Protein AF-A0A966MG39-F1 (afdb_monomer)

Solvent-accessible surface area (backbone atoms only — not comparable to full-atom values): 7565 Å² total; per-residue (Å²): 88,78,58,93,46,72,68,52,38,50,52,40,48,54,56,27,47,50,39,70,74,45,41,48,52,42,56,58,68,46,59,78,45,40,39,46,93,72,43,50,69,66,59,45,52,51,39,19,53,54,38,22,54,41,42,52,52,47,36,62,50,59,79,70,52,88,68,67,82,93,57,81,44,54,47,51,57,61,52,57,58,50,51,51,50,51,56,52,38,32,68,57,66,67,38,64,66,60,73,47,70,66,44,50,55,50,52,56,55,53,57,70,39,64,74,49,42,58,49,50,61,68,47,42,61,60,54,55,61,62,49,54,44,30,50,135

pLDDT: mean 96.04, std 3.09, range [68.69, 98.75]

Sequence (136 aa):
MLPDTVQLRAKAREKGRLHDTRLEPSVRALYPQVAYETRDKDAVNHGGQEISKHLKSLEVFLKNCPLDPTKLWLCDCGFAVTFAWIRRFEEALSLVIEWPQSVTAYHDRIQSFSPVRDELEHYKPAMDEYLKKAYP

Secondary structure (DSSP, 8-state):
---SSHHHHHHHHHHHHHIIIIIHHHHHTTGGG-SGGG--HHHHHHHHHHHHHHHHHHHHHHHT--S-TTS--HHHHHHHHHHHHHHHHHHHH-------HHHHHHHHHHHTSHHHHHHHHHHHHHHHHHHGGG--

Radius of gyration: 15.5 Å; Cα contacts (8 Å, |Δi|>4): 132; chains: 1; bounding box: 42×28×41 Å

Mean predicted aligned error: 2.59 Å

Foldseek 3Di:
DADDDPVLNVLLVVLLCLLVPAQVVLLVQCLVQLQQVPHDLVSLAVSQVSNQVSLVVSLVSLVVRPDDLLDDDPSCLSVLVSVVSVVLCCPLVVRDHDHDPSNVVSNVSQCVDPVSVVVCVVCVVVSVVSNVSSDD

Structure (mmCIF, N/CA/C/O backbone):
data_AF-A0A966MG39-F1
#
_entry.id   AF-A0A966MG39-F1
#
loop_
_atom_site.group_PDB
_atom_site.id
_atom_site.type_symbol
_atom_site.label_atom_id
_atom_site.label_alt_id
_atom_site.label_comp_id
_atom_site.label_asym_id
_atom_site.label_entity_id
_atom_site.label_seq_id
_atom_site.pdbx_PDB_ins_code
_atom_site.Cartn_x
_atom_site.Cartn_y
_atom_site.Cartn_z
_atom_site.occupancy
_atom_site.B_iso_or_equiv
_atom_site.auth_seq_id
_atom_site.auth_comp_id
_atom_site.auth_asym_id
_atom_site.auth_atom_id
_atom_site.pdbx_PDB_model_num
ATOM 1 N N . MET A 1 1 ? 10.939 -10.698 -9.151 1.00 68.69 1 MET A N 1
ATOM 2 C CA . MET A 1 1 ? 11.877 -10.618 -10.300 1.00 68.69 1 MET A CA 1
ATOM 3 C C . MET A 1 1 ? 12.718 -9.349 -10.200 1.00 68.69 1 MET A C 1
ATOM 5 O O . MET A 1 1 ? 12.194 -8.332 -9.753 1.00 68.69 1 MET A O 1
ATOM 9 N N . LEU A 1 2 ? 14.010 -9.407 -10.542 1.00 89.44 2 LEU A N 1
ATOM 10 C CA . LEU A 1 2 ? 14.931 -8.260 -10.489 1.00 89.44 2 LEU A CA 1
ATOM 11 C C . LEU A 1 2 ? 15.248 -7.770 -11.911 1.00 89.44 2 LEU A C 1
ATOM 13 O O . LEU A 1 2 ? 15.430 -8.622 -12.776 1.00 89.44 2 LEU A O 1
ATOM 17 N N . PRO A 1 3 ? 15.362 -6.450 -12.153 1.00 93.12 3 PRO A N 1
ATOM 18 C CA . PRO A 1 3 ? 15.787 -5.920 -13.451 1.00 93.12 3 PRO A CA 1
ATOM 19 C C . PRO A 1 3 ? 17.183 -6.393 -13.865 1.00 93.12 3 PRO A C 1
ATOM 21 O O . PRO A 1 3 ? 17.987 -6.773 -13.012 1.00 93.12 3 PRO A O 1
ATOM 24 N N . ASP A 1 4 ? 17.502 -6.314 -15.154 1.00 94.00 4 ASP A N 1
ATOM 25 C CA . ASP A 1 4 ? 18.766 -6.843 -15.684 1.00 94.00 4 ASP A CA 1
ATOM 26 C C . ASP A 1 4 ? 19.973 -5.977 -15.303 1.00 94.00 4 ASP A C 1
ATOM 28 O O . ASP A 1 4 ? 21.028 -6.494 -14.934 1.00 94.00 4 ASP A O 1
ATOM 32 N N . THR A 1 5 ? 19.816 -4.651 -15.320 1.00 96.12 5 THR A N 1
ATOM 33 C CA . THR A 1 5 ? 20.924 -3.719 -15.068 1.00 96.12 5 THR A CA 1
ATOM 34 C C . THR A 1 5 ? 21.035 -3.323 -13.600 1.00 96.12 5 THR A C 1
ATOM 36 O O . THR A 1 5 ? 20.048 -3.244 -12.861 1.00 96.12 5 THR A O 1
ATOM 39 N N . VAL A 1 6 ? 22.258 -3.013 -13.162 1.00 96.06 6 VAL A N 1
ATOM 40 C CA . VAL A 1 6 ? 22.534 -2.564 -11.787 1.00 96.06 6 VAL A CA 1
ATOM 41 C C . VAL A 1 6 ? 21.770 -1.278 -11.457 1.00 96.06 6 VAL A C 1
ATOM 43 O O . VAL A 1 6 ? 21.223 -1.153 -10.363 1.00 96.06 6 VAL A O 1
ATOM 46 N N . GLN A 1 7 ? 21.667 -0.357 -12.414 1.00 95.69 7 GLN A N 1
ATOM 47 C CA . GLN A 1 7 ? 20.963 0.916 -12.277 1.00 95.69 7 GLN A CA 1
ATOM 48 C C . GLN A 1 7 ? 19.461 0.698 -12.062 1.00 95.69 7 GLN A C 1
ATOM 50 O O . GLN A 1 7 ? 18.881 1.252 -11.128 1.00 95.69 7 GLN A O 1
ATOM 55 N N . LEU A 1 8 ? 18.831 -0.167 -12.865 1.00 95.88 8 LEU A N 1
ATOM 56 C CA . LEU A 1 8 ? 17.414 -0.491 -12.694 1.00 95.88 8 LEU A CA 1
ATOM 57 C C . LEU A 1 8 ? 17.169 -1.262 -11.392 1.00 95.88 8 LEU A C 1
ATOM 59 O O . LEU A 1 8 ? 16.190 -0.996 -10.697 1.00 95.88 8 LEU A O 1
ATOM 63 N N . ARG A 1 9 ? 18.082 -2.157 -10.990 1.00 96.62 9 ARG A N 1
ATOM 64 C CA . ARG A 1 9 ? 18.015 -2.813 -9.673 1.00 96.62 9 ARG A CA 1
ATOM 65 C C . ARG A 1 9 ? 18.126 -1.814 -8.523 1.00 96.62 9 ARG A C 1
ATOM 67 O O . ARG A 1 9 ? 17.448 -1.992 -7.514 1.00 96.62 9 ARG A O 1
ATOM 74 N N . ALA A 1 10 ? 18.961 -0.782 -8.644 1.00 95.25 10 ALA A N 1
ATOM 75 C CA . ALA A 1 10 ? 19.053 0.281 -7.646 1.00 95.25 10 ALA A CA 1
ATOM 76 C C . ALA A 1 10 ? 17.723 1.041 -7.529 1.00 95.25 10 ALA A C 1
ATOM 78 O O . ALA A 1 10 ? 17.231 1.224 -6.419 1.00 95.25 10 ALA A O 1
ATOM 79 N N . LYS A 1 11 ? 17.083 1.369 -8.659 1.00 94.44 11 LYS A N 1
ATOM 80 C CA . LYS A 1 11 ? 15.759 2.011 -8.685 1.00 94.44 11 LYS A CA 1
ATOM 81 C C . LYS A 1 11 ? 14.639 1.132 -8.131 1.00 94.44 11 LYS A C 1
ATOM 83 O O . LYS A 1 11 ? 13.808 1.616 -7.367 1.00 94.44 11 LYS A O 1
ATOM 88 N N . ALA A 1 12 ? 14.653 -0.167 -8.424 1.00 95.19 12 ALA A N 1
ATOM 89 C CA . ALA A 1 12 ? 13.724 -1.113 -7.807 1.00 95.19 12 ALA A CA 1
ATOM 90 C C . ALA A 1 12 ? 13.894 -1.164 -6.279 1.00 95.19 12 ALA A C 1
ATOM 92 O O . ALA A 1 12 ? 12.910 -1.121 -5.543 1.00 95.19 12 ALA A O 1
ATOM 93 N N . ARG A 1 13 ? 15.136 -1.196 -5.780 1.00 95.12 13 ARG A N 1
ATOM 94 C CA . ARG A 1 13 ? 15.413 -1.191 -4.333 1.00 95.12 13 ARG A CA 1
ATOM 95 C C . ARG A 1 13 ? 15.042 0.124 -3.661 1.00 95.12 13 ARG A C 1
ATOM 97 O O . ARG A 1 13 ? 14.531 0.092 -2.552 1.00 95.12 13 ARG A O 1
ATOM 104 N N . GLU A 1 14 ? 15.285 1.256 -4.312 1.00 93.94 14 GLU A N 1
ATOM 105 C CA . GLU A 1 14 ? 14.871 2.577 -3.830 1.00 93.94 14 GLU A CA 1
ATOM 106 C C . GLU A 1 14 ? 13.350 2.628 -3.621 1.00 93.94 14 GLU A C 1
ATOM 108 O O . GLU A 1 14 ? 12.887 2.960 -2.530 1.00 93.94 14 GLU A O 1
ATOM 113 N N . LYS A 1 15 ? 12.580 2.185 -4.623 1.00 94.62 15 LYS A N 1
ATOM 114 C CA . LYS A 1 15 ? 11.118 2.082 -4.537 1.00 94.62 15 LYS A CA 1
ATOM 115 C C . LYS A 1 15 ? 10.663 1.118 -3.433 1.00 94.62 15 LYS A C 1
ATOM 117 O O . LYS A 1 15 ? 9.777 1.461 -2.657 1.00 94.62 15 LYS A O 1
ATOM 122 N N . GLY A 1 16 ? 11.279 -0.063 -3.335 1.00 95.06 16 GLY A N 1
ATOM 123 C CA . GLY A 1 16 ? 10.982 -1.029 -2.269 1.00 95.06 16 GLY A CA 1
ATOM 124 C C . GLY A 1 16 ? 11.311 -0.490 -0.871 1.00 95.06 16 GLY A C 1
ATOM 125 O O . GLY A 1 16 ? 10.545 -0.668 0.065 1.00 95.06 16 GLY A O 1
ATOM 126 N N . ARG A 1 17 ? 12.395 0.277 -0.725 1.00 95.75 17 ARG A N 1
ATOM 127 C CA . ARG A 1 17 ? 12.774 0.872 0.561 1.00 95.75 17 ARG A CA 1
ATOM 128 C C . ARG A 1 17 ? 11.779 1.929 1.033 1.00 95.75 17 ARG A C 1
ATOM 130 O O . ARG A 1 17 ? 11.555 2.027 2.238 1.00 95.75 17 ARG A O 1
ATOM 137 N N . LEU A 1 18 ? 11.169 2.694 0.123 1.00 94.94 18 LEU A N 1
ATOM 138 C CA . LEU A 1 18 ? 10.070 3.597 0.484 1.00 94.94 18 LEU A CA 1
ATOM 139 C C . LEU A 1 18 ? 8.915 2.819 1.129 1.00 94.94 18 LEU A C 1
ATOM 141 O O . LEU A 1 18 ? 8.386 3.250 2.149 1.00 94.94 18 LEU A O 1
ATOM 145 N N . HIS A 1 19 ? 8.554 1.670 0.559 1.00 97.56 19 HIS A N 1
ATOM 146 C CA . HIS A 1 19 ? 7.550 0.787 1.142 1.00 97.56 19 HIS A CA 1
ATOM 147 C C . HIS A 1 19 ? 7.965 0.319 2.543 1.00 97.56 19 HIS A C 1
ATOM 149 O O . HIS A 1 19 ? 7.287 0.647 3.516 1.00 97.56 19 HIS A O 1
ATOM 155 N N . ASP A 1 20 ? 9.114 -0.352 2.653 1.00 97.12 20 ASP A N 1
ATOM 156 C CA . ASP A 1 20 ? 9.532 -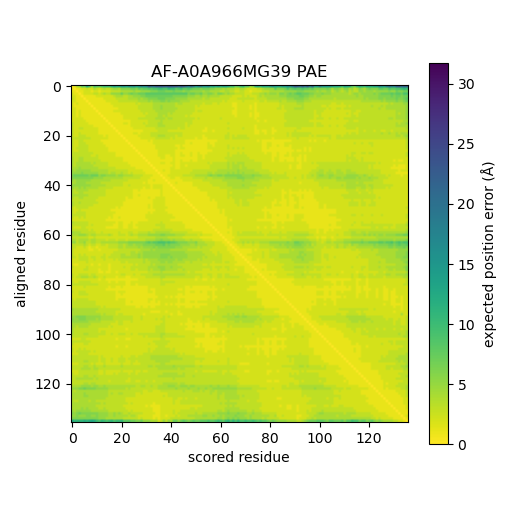1.048 3.879 1.00 97.12 20 ASP A CA 1
ATOM 157 C C . ASP A 1 20 ? 9.793 -0.106 5.064 1.00 97.12 20 ASP A C 1
ATOM 159 O O . ASP A 1 20 ? 9.684 -0.504 6.220 1.00 97.12 20 ASP A O 1
ATOM 163 N N . THR A 1 21 ? 10.181 1.145 4.795 1.00 96.88 21 THR A N 1
ATOM 164 C CA . THR A 1 21 ? 10.633 2.084 5.842 1.00 96.88 21 THR A CA 1
ATOM 165 C C . THR A 1 21 ? 9.671 3.232 6.122 1.00 96.88 21 THR A C 1
ATOM 167 O O . THR A 1 21 ? 9.917 4.013 7.048 1.00 96.88 21 THR A O 1
ATOM 170 N N . ARG A 1 22 ? 8.612 3.381 5.316 1.00 96.44 22 ARG A N 1
ATOM 171 C CA . ARG A 1 22 ? 7.635 4.473 5.441 1.00 96.44 22 ARG A CA 1
ATOM 172 C C . ARG A 1 22 ? 6.209 3.943 5.395 1.00 96.44 22 ARG A C 1
ATOM 174 O O . ARG A 1 22 ? 5.556 3.894 6.430 1.00 96.44 22 ARG A O 1
ATOM 181 N N . LEU A 1 23 ? 5.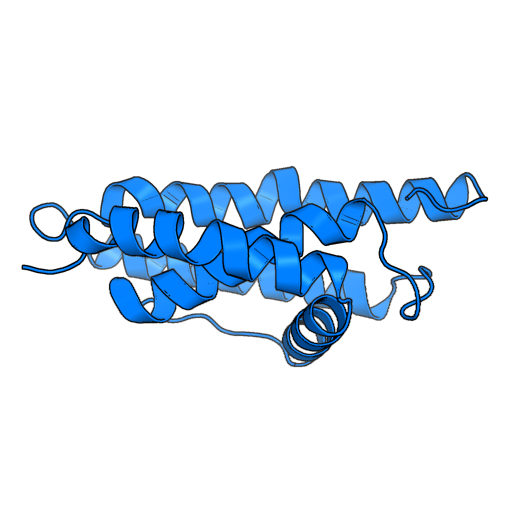757 3.510 4.217 1.00 98.19 23 LEU A N 1
ATOM 182 C CA . LEU A 1 23 ? 4.347 3.186 3.995 1.00 98.19 23 LEU A CA 1
ATOM 183 C C . LEU A 1 23 ? 3.888 1.974 4.811 1.00 98.19 23 LEU A C 1
ATOM 185 O O . LEU A 1 23 ? 2.857 2.020 5.470 1.00 98.19 23 LEU A O 1
ATOM 189 N N . GLU A 1 24 ? 4.640 0.881 4.774 1.00 98.25 24 GLU A N 1
ATOM 190 C CA . GLU A 1 24 ? 4.244 -0.329 5.487 1.00 98.25 24 GLU A CA 1
ATOM 191 C C . GLU A 1 24 ? 4.273 -0.122 7.018 1.00 98.25 24 GLU A C 1
ATOM 193 O O . GLU A 1 24 ? 3.271 -0.433 7.665 1.00 98.25 24 GLU A O 1
ATOM 198 N N . PRO A 1 25 ? 5.302 0.517 7.616 1.00 98.56 25 PRO A N 1
ATOM 199 C CA . PRO A 1 25 ? 5.271 0.885 9.030 1.00 98.56 25 PRO A CA 1
ATOM 200 C C . PRO A 1 25 ? 4.087 1.770 9.438 1.00 98.56 25 PRO A C 1
ATOM 202 O O . PRO A 1 25 ? 3.513 1.538 10.502 1.00 98.56 25 PRO A O 1
ATOM 205 N N . SER A 1 26 ? 3.688 2.750 8.615 1.00 98.25 26 SER A N 1
ATOM 206 C CA . SER A 1 26 ? 2.532 3.604 8.931 1.00 98.25 26 SER A CA 1
ATOM 207 C C . SER A 1 26 ? 1.218 2.822 8.913 1.00 98.25 26 SER A C 1
ATOM 209 O O . SER A 1 26 ? 0.345 3.065 9.739 1.00 98.25 26 SER A O 1
ATOM 211 N N . VAL A 1 27 ? 1.091 1.840 8.015 1.00 98.31 27 VAL A N 1
ATOM 212 C CA . VAL A 1 27 ? -0.055 0.917 8.000 1.00 98.31 27 VAL A CA 1
ATOM 213 C C . VAL A 1 27 ? -0.017 -0.002 9.221 1.00 98.31 27 VAL A C 1
ATOM 215 O O . VAL A 1 27 ? -1.034 -0.170 9.892 1.00 98.31 27 VAL A O 1
ATOM 218 N N . ARG A 1 28 ? 1.157 -0.540 9.578 1.00 98.19 28 ARG A N 1
ATOM 219 C CA . ARG A 1 28 ? 1.324 -1.383 10.771 1.00 98.19 28 ARG A CA 1
ATOM 220 C C . ARG A 1 28 ? 0.935 -0.653 12.061 1.00 98.19 28 ARG A C 1
ATOM 222 O O . ARG A 1 28 ? 0.391 -1.271 12.972 1.00 98.19 28 ARG A O 1
ATOM 229 N N . ALA A 1 29 ? 1.157 0.657 12.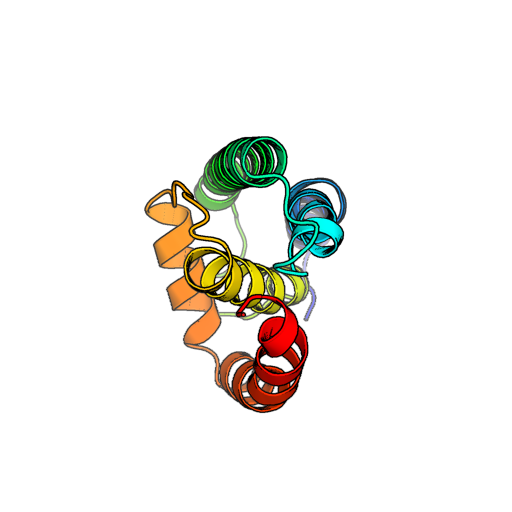133 1.00 98.00 29 ALA A N 1
ATOM 230 C CA . ALA A 1 29 ? 0.783 1.471 13.288 1.00 98.00 29 ALA A CA 1
ATOM 231 C C . ALA A 1 29 ? -0.736 1.524 13.556 1.00 98.00 29 ALA A C 1
ATOM 233 O O . ALA A 1 29 ? -1.133 1.846 14.674 1.00 98.00 29 ALA A O 1
ATOM 234 N N . LEU A 1 30 ? -1.586 1.166 12.583 1.00 98.12 30 LEU A N 1
ATOM 235 C CA . LEU A 1 30 ? -3.041 1.091 12.765 1.00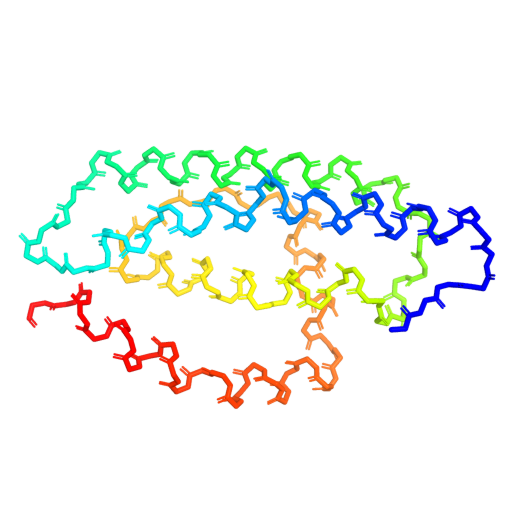 98.12 30 LEU A CA 1
ATOM 236 C C . LEU A 1 30 ? -3.522 -0.218 13.403 1.00 98.12 30 LEU A C 1
ATOM 238 O O . LEU A 1 30 ? -4.653 -0.273 13.876 1.00 98.12 30 LEU A O 1
ATOM 242 N N . TYR A 1 31 ? -2.691 -1.263 13.471 1.00 97.56 31 TYR A N 1
ATOM 243 C CA . TYR A 1 31 ? -3.103 -2.571 14.002 1.00 97.56 31 TYR A CA 1
ATOM 244 C C . TYR A 1 31 ? -3.632 -2.511 15.449 1.00 97.56 31 TYR A C 1
ATOM 246 O O . TYR A 1 31 ? -4.651 -3.147 15.727 1.00 97.56 31 TYR A O 1
ATOM 254 N N . PRO A 1 32 ? -3.036 -1.728 16.373 1.00 97.44 32 PRO A N 1
ATOM 255 C CA . PRO A 1 32 ? -3.600 -1.535 17.710 1.00 97.44 32 PRO A CA 1
ATOM 256 C C . PRO A 1 32 ? -5.000 -0.900 17.718 1.00 97.44 32 PRO A C 1
ATOM 258 O O . PRO A 1 32 ? -5.740 -1.089 18.675 1.00 97.44 32 PRO A O 1
ATOM 261 N N . GLN A 1 33 ? -5.380 -0.186 16.652 1.00 97.94 33 GLN A N 1
ATOM 262 C CA . GLN A 1 33 ? -6.672 0.503 16.523 1.00 97.94 33 GLN A CA 1
ATOM 263 C C . GLN A 1 33 ? -7.763 -0.368 15.894 1.00 97.94 33 GLN A C 1
ATOM 265 O O . GLN A 1 33 ? -8.900 0.075 15.710 1.00 97.94 33 GLN A O 1
ATOM 270 N N . VAL A 1 34 ? -7.430 -1.615 15.552 1.00 97.62 34 VAL A N 1
ATOM 271 C CA . VAL A 1 34 ? -8.383 -2.539 14.943 1.00 97.62 34 VAL A CA 1
ATOM 272 C C . VAL A 1 34 ? -9.470 -2.904 15.940 1.00 97.62 34 VAL A C 1
ATOM 274 O O . VAL A 1 34 ? -10.634 -2.773 15.587 1.00 97.62 34 VAL A O 1
ATOM 277 N N . ALA A 1 35 ? -9.124 -3.287 17.173 1.00 97.12 35 ALA A N 1
ATOM 278 C CA . ALA A 1 35 ? -10.103 -3.677 18.187 1.00 97.12 35 ALA A CA 1
ATOM 279 C C . ALA A 1 35 ? -11.096 -2.538 18.477 1.00 97.12 35 ALA A C 1
ATOM 281 O O . ALA A 1 35 ? -10.692 -1.465 18.920 1.00 97.12 35 ALA A O 1
ATOM 282 N N . TYR A 1 36 ? -12.387 -2.777 18.230 1.00 96.44 36 TYR A N 1
ATOM 283 C CA . TYR A 1 36 ? -13.440 -1.765 18.354 1.00 96.44 36 TYR A CA 1
ATOM 284 C C . TYR A 1 36 ? -13.494 -1.147 19.758 1.00 96.44 36 TYR A C 1
ATOM 286 O O . TYR A 1 36 ? -13.569 0.071 19.895 1.00 96.44 36 TYR A O 1
ATOM 294 N N . GLU A 1 37 ? -13.387 -1.980 20.794 1.00 96.62 37 GLU A N 1
ATOM 295 C CA . GLU A 1 37 ? -13.512 -1.573 22.200 1.00 96.62 37 GLU A CA 1
ATOM 296 C C . GLU A 1 37 ? -12.433 -0.580 22.655 1.00 96.62 37 GLU A C 1
ATOM 298 O O . GLU A 1 37 ? -12.691 0.263 23.511 1.00 96.62 37 GLU A O 1
ATOM 303 N N . THR A 1 38 ? -11.228 -0.669 22.087 1.00 96.44 38 THR A N 1
ATOM 304 C CA . THR A 1 38 ? -10.062 0.130 22.500 1.00 96.44 38 THR A CA 1
ATOM 305 C C . THR A 1 38 ? -9.607 1.117 21.431 1.00 96.44 38 THR A C 1
ATOM 307 O O . THR A 1 38 ? -8.531 1.701 21.559 1.00 96.44 38 THR A O 1
ATOM 310 N N . ARG A 1 39 ? -10.379 1.277 20.352 1.00 97.31 39 ARG A N 1
ATOM 311 C CA . ARG A 1 39 ? -10.007 2.120 19.216 1.00 97.31 39 ARG A CA 1
ATOM 312 C C . ARG A 1 39 ? -9.953 3.588 19.619 1.00 97.31 39 ARG A C 1
ATOM 314 O O . ARG A 1 39 ? -10.959 4.173 20.020 1.00 97.31 39 ARG A O 1
ATOM 321 N N . ASP A 1 40 ? -8.808 4.207 19.373 1.00 97.75 40 ASP A N 1
ATOM 322 C CA . ASP A 1 40 ? -8.638 5.650 19.449 1.00 97.75 40 ASP A CA 1
ATOM 323 C C . ASP A 1 40 ? -8.899 6.287 18.073 1.00 97.75 40 ASP A C 1
ATOM 325 O O . ASP A 1 40 ? -8.181 6.054 17.096 1.00 97.75 40 ASP A O 1
ATOM 329 N N . LYS A 1 41 ? -9.950 7.111 17.993 1.00 96.19 41 LYS A N 1
ATOM 330 C CA . LYS A 1 41 ? -10.342 7.805 16.758 1.00 96.19 41 LYS A CA 1
ATOM 331 C C . LYS A 1 41 ? -9.299 8.825 16.302 1.00 96.19 41 LYS A C 1
ATOM 333 O O . LYS A 1 41 ? -9.099 8.974 15.097 1.00 96.19 41 LYS A O 1
ATOM 338 N N . ASP A 1 42 ? -8.616 9.493 17.224 1.00 97.62 42 ASP A N 1
ATOM 339 C CA . ASP A 1 42 ? -7.595 10.483 16.881 1.00 97.62 42 ASP A CA 1
ATOM 340 C C . ASP A 1 42 ? -6.333 9.802 16.351 1.00 97.62 42 ASP A C 1
ATOM 342 O O . ASP A 1 42 ? -5.707 10.305 15.411 1.00 97.62 42 ASP A O 1
ATOM 346 N N . ALA A 1 43 ? -6.002 8.620 16.882 1.00 97.62 43 ALA A N 1
ATOM 347 C CA . ALA A 1 43 ? -4.929 7.780 16.356 1.00 97.62 43 ALA A CA 1
ATOM 348 C C . ALA A 1 43 ? -5.242 7.261 14.941 1.00 97.62 43 ALA A C 1
ATOM 350 O O . ALA A 1 43 ? -4.362 7.271 14.079 1.00 97.62 43 ALA A O 1
ATOM 351 N N . VAL A 1 44 ? -6.491 6.857 14.670 1.00 98.12 44 VAL A N 1
ATOM 352 C CA . VAL A 1 44 ? -6.935 6.465 13.317 1.00 98.12 44 VAL A CA 1
ATOM 353 C C . VAL A 1 44 ? -6.825 7.643 12.348 1.00 98.12 44 VAL A C 1
ATOM 355 O O . VAL A 1 44 ? -6.242 7.496 11.273 1.00 98.12 44 VAL A O 1
ATOM 358 N N . ASN A 1 45 ? -7.305 8.826 12.740 1.00 98.12 45 ASN A N 1
ATOM 359 C CA . ASN A 1 45 ? -7.223 10.033 11.916 1.00 98.12 45 ASN A CA 1
ATOM 360 C C . ASN A 1 45 ? -5.769 10.413 11.590 1.00 98.12 45 ASN A C 1
ATOM 362 O O . ASN A 1 45 ? -5.439 10.647 10.425 1.00 98.12 45 ASN A O 1
ATOM 366 N N . HIS A 1 46 ? -4.879 10.417 12.589 1.00 98.19 46 HIS A N 1
ATOM 367 C CA . HIS A 1 46 ? -3.449 10.663 12.372 1.00 98.19 46 HIS A CA 1
ATOM 368 C C . HIS A 1 46 ? -2.807 9.601 11.476 1.00 98.19 46 HIS A C 1
ATOM 370 O O . HIS A 1 46 ? -2.035 9.936 10.576 1.00 98.19 46 HIS A O 1
ATOM 376 N N . GLY A 1 47 ? -3.145 8.324 11.677 1.00 98.38 47 GLY A N 1
ATOM 377 C CA . GLY A 1 47 ? -2.670 7.240 10.820 1.00 98.38 47 GLY A CA 1
ATOM 378 C C . GLY A 1 47 ? -3.075 7.448 9.360 1.00 98.38 47 GLY A C 1
ATOM 379 O O . GLY A 1 47 ? -2.256 7.255 8.461 1.00 98.38 47 GLY A O 1
ATOM 380 N N . GLY A 1 48 ? -4.298 7.929 9.119 1.00 98.50 48 GLY A N 1
ATOM 381 C CA . GLY A 1 48 ? -4.779 8.242 7.775 1.00 98.50 48 GLY A CA 1
ATOM 382 C C . GLY A 1 48 ? -3.991 9.365 7.099 1.00 98.50 48 GLY A C 1
ATOM 383 O O . GLY A 1 48 ? -3.603 9.251 5.931 1.00 98.50 48 GLY A O 1
ATOM 384 N N . GLN A 1 49 ? -3.665 10.418 7.852 1.00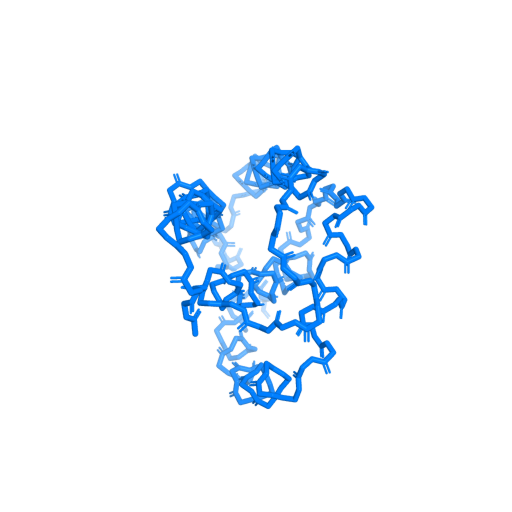 98.50 49 GLN A N 1
ATOM 385 C CA . GLN A 1 49 ? -2.837 11.528 7.374 1.00 98.50 49 GLN A CA 1
ATOM 386 C C . GLN A 1 49 ? -1.408 11.079 7.031 1.00 98.50 49 GLN A C 1
ATOM 388 O O . GLN A 1 49 ? -0.891 11.426 5.965 1.00 98.50 49 GLN A O 1
ATOM 393 N N . GLU A 1 50 ? -0.775 10.267 7.884 1.00 98.44 50 GLU A N 1
ATOM 394 C CA . GLU A 1 50 ? 0.585 9.773 7.632 1.00 98.44 50 GLU A CA 1
ATOM 395 C C . GLU A 1 50 ? 0.640 8.805 6.440 1.00 98.44 50 GLU A C 1
ATOM 397 O O . GLU A 1 50 ? 1.530 8.930 5.592 1.00 98.44 50 GLU A O 1
ATOM 402 N N . ILE A 1 51 ? -0.342 7.907 6.291 1.00 98.75 51 ILE A N 1
ATOM 403 C CA . ILE A 1 51 ? -0.448 7.052 5.098 1.00 98.75 51 ILE A CA 1
ATOM 404 C C . ILE A 1 51 ? -0.614 7.919 3.844 1.00 98.75 51 ILE A C 1
ATOM 406 O O . ILE A 1 51 ? 0.147 7.754 2.890 1.00 98.75 51 ILE A O 1
ATOM 410 N N . SER A 1 52 ? -1.533 8.890 3.853 1.00 98.69 52 SER A N 1
ATOM 411 C CA . SER A 1 52 ? -1.778 9.796 2.717 1.00 98.69 52 SER A CA 1
ATOM 412 C C . SER A 1 52 ? -0.506 10.542 2.291 1.00 98.69 52 SER A C 1
ATOM 414 O O . SER A 1 52 ? -0.146 10.585 1.112 1.00 98.69 52 SER A O 1
ATOM 416 N N . LYS A 1 53 ? 0.262 11.051 3.258 1.00 98.31 53 LYS A N 1
ATOM 417 C CA . LYS A 1 53 ? 1.571 11.686 3.039 1.00 98.31 53 LYS A CA 1
ATOM 418 C C . LYS A 1 53 ? 2.596 10.734 2.412 1.00 98.31 53 LYS A C 1
ATOM 420 O O . LYS A 1 53 ? 3.374 11.139 1.538 1.00 98.31 53 LYS A O 1
ATOM 425 N N . HIS A 1 54 ? 2.617 9.466 2.814 1.00 98.31 54 HIS A N 1
ATOM 426 C CA . HIS A 1 54 ? 3.498 8.466 2.207 1.00 98.31 54 HIS A CA 1
ATOM 427 C C . HIS A 1 54 ? 3.049 8.053 0.801 1.00 98.31 54 HIS A C 1
ATOM 429 O O . HIS A 1 54 ? 3.904 7.896 -0.073 1.00 98.31 54 HIS A O 1
ATOM 435 N N . LEU A 1 55 ? 1.744 7.982 0.527 1.00 98.44 55 LEU A N 1
ATOM 436 C CA . LEU A 1 55 ? 1.226 7.799 -0.833 1.00 98.44 55 LEU A CA 1
ATOM 437 C C . LEU A 1 55 ? 1.585 8.993 -1.729 1.00 98.44 55 LEU A C 1
ATOM 439 O O . LEU A 1 55 ? 2.005 8.806 -2.872 1.00 98.44 55 LEU A O 1
ATOM 443 N N . LYS A 1 56 ? 1.537 10.220 -1.201 1.00 97.62 56 LYS A N 1
ATOM 444 C CA . LYS A 1 56 ? 2.006 11.413 -1.920 1.00 97.62 56 LYS A CA 1
ATOM 445 C C . LYS A 1 56 ? 3.502 11.364 -2.229 1.00 97.62 56 LYS A C 1
ATOM 447 O O . LYS A 1 56 ? 3.927 11.743 -3.318 1.00 97.62 56 LYS A O 1
ATOM 452 N N . SER A 1 57 ? 4.303 10.845 -1.301 1.00 95.81 57 SER A N 1
ATOM 453 C CA . SER A 1 57 ? 5.729 10.599 -1.541 1.00 95.81 57 SER A CA 1
ATOM 454 C C . SER A 1 57 ? 5.927 9.549 -2.640 1.00 95.81 57 SER A C 1
ATOM 456 O O . SER A 1 57 ? 6.739 9.751 -3.541 1.00 95.81 57 SER A O 1
ATOM 458 N N . LEU A 1 58 ? 5.147 8.462 -2.622 1.00 97.06 58 LEU A N 1
ATOM 459 C CA . LEU A 1 58 ? 5.186 7.423 -3.653 1.00 97.06 58 LEU A CA 1
ATOM 460 C C . LEU A 1 58 ? 4.841 7.969 -5.043 1.00 97.06 58 LEU A C 1
ATOM 462 O O . LEU A 1 58 ? 5.510 7.598 -6.004 1.00 97.06 58 LEU A O 1
ATOM 466 N N . GLU A 1 59 ? 3.871 8.878 -5.165 1.00 96.56 59 GLU A N 1
ATOM 467 C CA . GLU A 1 59 ? 3.561 9.550 -6.435 1.00 96.56 59 GLU A CA 1
ATOM 468 C C . GLU A 1 59 ? 4.816 10.163 -7.089 1.00 96.56 59 GLU A C 1
ATOM 470 O O . GLU A 1 59 ? 5.030 10.006 -8.293 1.00 96.56 59 GLU A O 1
ATOM 475 N N . VAL A 1 60 ? 5.669 10.835 -6.309 1.00 93.12 60 VAL A N 1
ATOM 476 C CA . VAL A 1 60 ? 6.901 11.459 -6.824 1.00 93.12 60 VAL A CA 1
ATOM 477 C C . VAL A 1 60 ? 7.868 10.406 -7.374 1.00 93.12 60 VAL A C 1
ATOM 479 O O . VAL A 1 60 ? 8.487 10.617 -8.421 1.00 93.12 60 VAL A O 1
ATOM 482 N N . PHE A 1 61 ? 7.966 9.249 -6.712 1.00 90.44 61 PHE A N 1
ATOM 483 C CA . PHE A 1 61 ? 8.773 8.124 -7.191 1.00 90.44 61 PHE A CA 1
ATOM 484 C C . PHE A 1 61 ? 8.192 7.488 -8.452 1.00 90.44 61 PHE A C 1
ATOM 486 O O . PHE A 1 61 ? 8.943 7.177 -9.374 1.00 90.44 61 PHE A O 1
ATOM 493 N N . LEU A 1 62 ? 6.871 7.307 -8.513 1.00 94.38 62 LEU A N 1
ATOM 494 C CA . LEU A 1 62 ? 6.199 6.692 -9.658 1.00 94.38 62 LEU A CA 1
ATOM 495 C C . LEU A 1 62 ? 6.372 7.524 -10.931 1.00 94.38 62 LEU A C 1
ATOM 497 O O . LEU A 1 62 ? 6.671 6.955 -11.977 1.00 94.38 62 LEU A O 1
ATOM 501 N N . LYS A 1 63 ? 6.277 8.858 -10.835 1.00 91.56 63 LYS A N 1
ATOM 502 C CA . LYS A 1 63 ? 6.467 9.777 -11.975 1.00 91.56 63 LYS A CA 1
ATOM 503 C C . LYS A 1 63 ? 7.837 9.649 -12.644 1.00 91.56 63 LYS A C 1
ATOM 505 O O . LYS A 1 63 ? 7.950 9.889 -13.838 1.00 91.56 63 LYS A O 1
ATOM 510 N N . ASN A 1 64 ? 8.860 9.259 -11.886 1.00 88.00 64 ASN A N 1
ATOM 511 C CA . ASN A 1 64 ? 10.244 9.176 -12.354 1.00 88.00 64 ASN A CA 1
ATOM 512 C C . ASN A 1 64 ? 10.772 7.733 -12.404 1.00 88.00 64 ASN A C 1
ATOM 514 O O . ASN A 1 64 ? 11.983 7.519 -12.475 1.00 88.00 64 ASN A O 1
ATOM 518 N N . CYS A 1 65 ? 9.894 6.730 -12.302 1.00 90.38 65 CYS A N 1
ATOM 519 C CA . CYS A 1 65 ? 10.309 5.336 -12.220 1.00 90.38 65 CYS A CA 1
ATOM 520 C C . CYS A 1 65 ? 10.686 4.801 -13.614 1.00 90.38 65 CYS A C 1
ATOM 522 O O . CYS A 1 65 ? 9.819 4.732 -14.480 1.00 90.38 65 CYS A O 1
ATOM 524 N N . PRO A 1 66 ? 11.938 4.359 -13.844 1.00 94.31 66 PRO A N 1
ATOM 525 C CA . PRO A 1 66 ? 12.362 3.851 -15.150 1.00 94.31 66 PRO A CA 1
ATOM 526 C C . PRO A 1 66 ? 12.037 2.362 -15.354 1.00 94.31 66 PRO A C 1
ATOM 528 O O . PRO A 1 66 ? 12.511 1.753 -16.310 1.00 94.31 66 PRO A O 1
ATOM 531 N N . LEU A 1 67 ? 11.316 1.735 -14.420 1.00 94.56 67 LEU A N 1
ATOM 532 C CA . LEU A 1 67 ? 10.975 0.319 -14.510 1.00 94.56 67 LEU A CA 1
ATOM 533 C C . LEU A 1 67 ? 9.847 0.107 -15.518 1.00 94.56 67 LEU A C 1
ATOM 535 O O . LEU A 1 67 ? 8.866 0.846 -15.522 1.00 94.56 67 LEU A O 1
ATOM 539 N N . ASP A 1 68 ? 9.972 -0.947 -16.321 1.00 94.31 68 ASP A N 1
ATOM 540 C CA . ASP A 1 68 ? 8.953 -1.349 -17.289 1.00 94.31 68 ASP A CA 1
ATOM 541 C C . ASP A 1 68 ? 7.622 -1.664 -16.575 1.00 94.31 68 ASP A C 1
ATOM 543 O O . ASP A 1 68 ? 7.584 -2.588 -15.749 1.00 94.31 68 ASP A O 1
ATOM 547 N N . PRO A 1 69 ? 6.535 -0.924 -16.865 1.00 92.56 69 PRO A N 1
ATOM 548 C CA . PRO A 1 69 ? 5.246 -1.113 -16.215 1.00 92.56 69 PRO A CA 1
ATOM 549 C C . PRO A 1 69 ? 4.504 -2.368 -16.701 1.00 92.56 69 PRO A C 1
ATOM 551 O O . PRO A 1 69 ? 3.528 -2.772 -16.071 1.00 92.56 69 PRO A O 1
ATOM 554 N N . THR A 1 70 ? 4.944 -3.013 -17.782 1.00 94.00 70 THR A N 1
ATOM 555 C CA . THR A 1 70 ? 4.337 -4.262 -18.275 1.00 94.00 70 THR A CA 1
ATOM 556 C C . THR A 1 70 ? 4.814 -5.497 -17.507 1.00 94.00 70 THR A C 1
ATOM 558 O O . THR A 1 70 ? 4.271 -6.587 -17.675 1.00 94.00 70 THR A O 1
ATOM 561 N N . LYS A 1 71 ? 5.808 -5.331 -16.626 1.00 95.12 71 LYS A N 1
ATOM 562 C CA . LYS A 1 71 ? 6.379 -6.395 -15.799 1.00 95.12 71 LYS A CA 1
ATOM 563 C C . LYS A 1 71 ? 6.053 -6.183 -14.323 1.00 95.12 71 LYS A C 1
ATOM 565 O O . LYS A 1 71 ? 5.926 -5.053 -13.846 1.00 95.12 71 LYS A O 1
ATOM 570 N N . LEU A 1 72 ? 5.974 -7.299 -13.602 1.00 95.12 72 LEU A N 1
ATOM 571 C CA . LEU A 1 72 ? 5.857 -7.326 -12.148 1.00 95.12 72 LEU A CA 1
ATOM 572 C C . LEU A 1 72 ? 7.250 -7.436 -11.514 1.00 95.12 72 LEU A C 1
ATOM 574 O O . LEU A 1 72 ? 7.958 -8.430 -11.698 1.00 95.12 72 LEU A O 1
ATOM 578 N N . TRP A 1 73 ? 7.657 -6.431 -10.745 1.00 95.88 73 TRP A N 1
ATOM 579 C CA . TRP A 1 73 ? 8.972 -6.404 -10.103 1.00 95.88 73 TRP A CA 1
ATOM 580 C C . TRP A 1 73 ? 8.890 -6.807 -8.635 1.00 95.88 73 TRP A C 1
ATOM 582 O O . TRP A 1 73 ? 7.857 -6.666 -7.993 1.00 95.88 73 TRP A O 1
ATOM 592 N N . LEU A 1 74 ? 10.007 -7.274 -8.063 1.00 94.12 74 LEU A N 1
ATOM 593 C CA . LEU A 1 74 ? 10.045 -7.661 -6.644 1.00 94.12 74 LEU A CA 1
ATOM 594 C C . LEU A 1 74 ? 9.637 -6.507 -5.710 1.00 94.12 74 LEU A C 1
ATOM 596 O O . LEU A 1 74 ? 9.006 -6.733 -4.686 1.00 94.12 74 LEU A O 1
ATOM 600 N N . CYS A 1 75 ? 9.966 -5.268 -6.082 1.00 94.25 75 CYS A N 1
ATOM 601 C CA . CYS A 1 75 ? 9.580 -4.085 -5.321 1.00 94.25 75 CYS A CA 1
ATOM 602 C C . CYS A 1 75 ? 8.079 -3.781 -5.361 1.00 94.25 75 CYS A C 1
ATOM 604 O O . CYS A 1 75 ? 7.644 -2.955 -4.573 1.00 94.25 75 CYS A O 1
ATOM 606 N N . ASP A 1 76 ? 7.307 -4.388 -6.268 1.00 95.88 76 ASP A N 1
ATOM 607 C CA . ASP A 1 76 ? 5.856 -4.194 -6.364 1.00 95.88 76 ASP A CA 1
ATOM 608 C C . ASP A 1 76 ? 5.095 -5.124 -5.400 1.00 95.88 76 ASP A C 1
ATOM 610 O O . ASP A 1 76 ? 3.990 -4.792 -4.977 1.00 95.88 76 ASP A O 1
ATOM 614 N N . CYS A 1 77 ? 5.693 -6.260 -5.016 1.00 93.06 77 CYS A N 1
ATOM 615 C CA . CYS A 1 77 ? 5.039 -7.305 -4.224 1.00 93.06 77 CYS A CA 1
ATOM 616 C C . CYS A 1 77 ? 4.552 -6.804 -2.856 1.00 93.06 77 CYS A C 1
ATOM 618 O O . CYS A 1 77 ? 3.421 -7.087 -2.477 1.00 93.06 77 CYS A O 1
ATOM 620 N N . GLY A 1 78 ? 5.373 -6.025 -2.142 1.00 93.81 78 GLY A N 1
ATOM 621 C CA . GLY A 1 78 ? 4.978 -5.450 -0.850 1.00 93.81 78 GLY A CA 1
ATOM 622 C C . GLY A 1 78 ? 3.781 -4.506 -0.982 1.00 93.81 78 GLY A C 1
ATOM 623 O O . GLY A 1 78 ? 2.797 -4.631 -0.256 1.00 93.81 78 GLY A O 1
ATOM 624 N N . PHE A 1 79 ? 3.803 -3.636 -1.999 1.00 97.25 79 PHE A N 1
ATOM 625 C CA . PHE A 1 79 ? 2.711 -2.694 -2.242 1.00 97.25 79 PHE A CA 1
ATOM 626 C C . PHE A 1 79 ? 1.374 -3.385 -2.505 1.00 97.25 79 PHE A C 1
ATOM 628 O O . PHE A 1 79 ? 0.359 -2.857 -2.069 1.00 97.25 79 PHE A O 1
ATOM 635 N N . ALA A 1 80 ? 1.350 -4.537 -3.184 1.00 96.00 80 ALA A N 1
ATOM 636 C CA . ALA A 1 80 ? 0.101 -5.247 -3.462 1.00 96.00 80 ALA A CA 1
ATOM 637 C C . ALA A 1 80 ? -0.678 -5.560 -2.172 1.00 96.00 80 ALA A C 1
ATOM 639 O O . ALA A 1 80 ? -1.848 -5.198 -2.046 1.00 96.00 80 ALA A O 1
ATOM 640 N N . VAL A 1 81 ? -0.006 -6.171 -1.193 1.00 95.69 81 VAL A N 1
ATOM 641 C CA . VAL A 1 81 ? -0.621 -6.557 0.086 1.00 95.69 81 VAL A CA 1
ATOM 642 C C . VAL A 1 81 ? -0.866 -5.334 0.971 1.00 95.69 81 VAL A C 1
ATOM 644 O O . VAL A 1 81 ? -1.925 -5.217 1.583 1.00 95.69 81 VAL A O 1
ATOM 647 N N . THR A 1 82 ? 0.063 -4.376 1.013 1.00 97.81 82 THR A N 1
ATOM 648 C CA . THR A 1 82 ? -0.114 -3.151 1.808 1.00 97.81 82 THR A CA 1
ATOM 649 C C . THR A 1 82 ? -1.273 -2.296 1.305 1.00 97.81 82 THR A C 1
ATOM 651 O O . THR A 1 82 ? -2.041 -1.786 2.116 1.00 97.81 82 THR A O 1
ATOM 654 N N . PHE A 1 83 ? -1.460 -2.166 -0.011 1.00 98.25 83 PHE A N 1
ATOM 655 C CA . PHE A 1 83 ? -2.622 -1.473 -0.567 1.00 98.25 83 PHE A CA 1
ATOM 656 C C . PHE A 1 83 ? -3.926 -2.194 -0.233 1.00 98.25 83 PHE A C 1
ATOM 658 O O . PHE A 1 83 ? -4.891 -1.527 0.138 1.00 98.25 83 PHE A O 1
ATOM 665 N N . ALA A 1 84 ? -3.946 -3.530 -0.279 1.00 97.19 84 ALA A N 1
ATOM 666 C CA . ALA A 1 84 ? -5.110 -4.299 0.145 1.00 97.19 84 ALA A CA 1
ATOM 667 C C . ALA A 1 84 ? -5.471 -4.008 1.613 1.00 97.19 84 ALA A C 1
ATOM 669 O O . ALA A 1 84 ? -6.620 -3.678 1.895 1.00 97.19 84 ALA A O 1
ATOM 670 N N . TRP A 1 85 ? -4.495 -4.011 2.529 1.00 98.06 85 TRP A N 1
ATOM 671 C CA . TRP A 1 85 ? -4.725 -3.632 3.929 1.00 98.06 85 TRP A CA 1
ATOM 672 C C . TRP A 1 85 ? -5.251 -2.207 4.093 1.00 98.06 85 TRP A C 1
ATOM 674 O O . TRP A 1 85 ? -6.194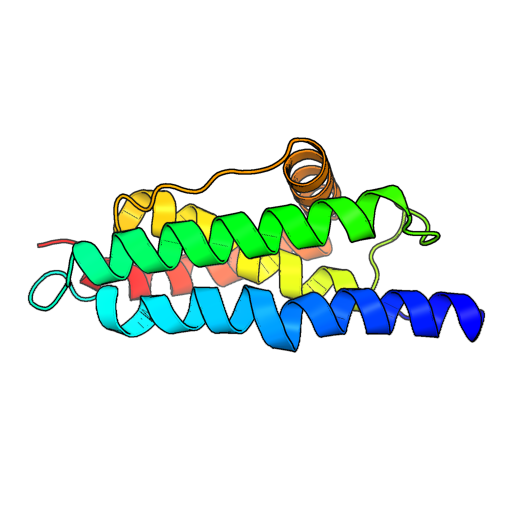 -2.008 4.854 1.00 98.06 85 TRP A O 1
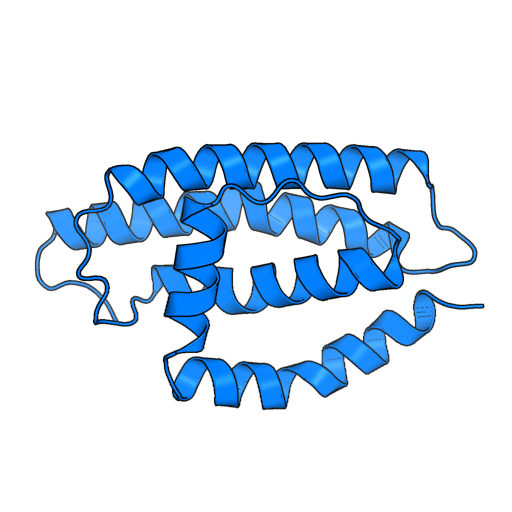ATOM 684 N N . ILE A 1 86 ? -4.694 -1.226 3.369 1.00 98.31 86 ILE A N 1
ATOM 685 C CA . ILE A 1 86 ? -5.192 0.158 3.428 1.00 98.31 86 ILE A CA 1
ATOM 686 C C . ILE A 1 86 ? -6.668 0.201 3.024 1.00 98.31 86 ILE A C 1
ATOM 688 O O . ILE A 1 86 ? -7.465 0.762 3.769 1.00 98.31 86 ILE A O 1
ATOM 692 N N . ARG A 1 87 ? -7.055 -0.446 1.913 1.00 97.56 87 ARG A N 1
ATOM 693 C CA . ARG A 1 87 ? -8.465 -0.517 1.484 1.00 97.56 87 ARG A CA 1
ATOM 694 C C . ARG A 1 87 ? -9.360 -1.151 2.546 1.00 97.56 87 ARG A C 1
ATOM 696 O O . ARG A 1 87 ? -10.435 -0.638 2.838 1.00 97.56 87 ARG A O 1
ATOM 703 N N . ARG A 1 88 ? -8.914 -2.243 3.175 1.00 97.38 88 ARG A N 1
ATOM 704 C CA . ARG A 1 88 ? -9.690 -2.875 4.250 1.00 97.38 88 ARG A CA 1
ATOM 705 C C . ARG A 1 88 ? -9.805 -1.980 5.492 1.00 97.38 88 ARG A C 1
ATOM 707 O O . ARG A 1 88 ? -10.848 -1.987 6.140 1.00 97.38 88 ARG A O 1
ATOM 714 N N . PHE A 1 89 ? -8.779 -1.194 5.818 1.00 98.06 89 PHE A N 1
ATOM 715 C CA . PHE A 1 89 ? -8.830 -0.234 6.923 1.00 98.06 89 PHE A CA 1
ATOM 716 C C . PHE A 1 89 ? -9.694 0.999 6.625 1.00 98.06 89 PHE A C 1
ATOM 718 O O . PHE A 1 89 ? -10.348 1.480 7.550 1.00 98.06 89 PHE A O 1
ATOM 725 N N . GLU A 1 90 ? -9.759 1.479 5.376 1.00 97.44 90 GLU A N 1
ATOM 726 C CA . GLU A 1 90 ? -10.728 2.512 4.953 1.00 97.44 90 GLU A CA 1
ATOM 727 C C . GLU A 1 90 ? -12.151 2.109 5.355 1.00 97.44 90 GLU A C 1
ATOM 729 O O . GLU A 1 90 ? -12.858 2.880 6.003 1.00 97.44 90 GLU A O 1
ATOM 734 N N . GLU A 1 91 ? -12.531 0.860 5.082 1.00 96.06 91 GLU A N 1
ATOM 735 C CA . GLU A 1 91 ? -13.846 0.328 5.442 1.00 96.06 91 GLU A CA 1
ATOM 736 C C . GLU A 1 91 ? -13.992 0.057 6.949 1.00 96.06 91 GLU A C 1
ATOM 738 O O . GLU A 1 91 ? -14.935 0.529 7.584 1.00 96.06 91 GLU A O 1
ATOM 743 N N . ALA A 1 92 ? -13.072 -0.708 7.544 1.00 96.81 92 ALA A N 1
ATOM 744 C CA . ALA A 1 92 ? -13.227 -1.225 8.906 1.00 96.81 92 ALA A CA 1
ATOM 745 C C . ALA A 1 92 ? -13.019 -0.164 10.000 1.00 96.81 92 ALA A C 1
ATOM 747 O O . ALA A 1 92 ? -13.618 -0.236 11.078 1.00 96.81 92 ALA A O 1
ATOM 748 N N . LEU A 1 93 ? -12.155 0.820 9.739 1.00 96.56 93 LEU A N 1
ATOM 749 C CA . LEU A 1 93 ? -11.790 1.857 10.705 1.00 96.56 93 LEU A CA 1
ATOM 750 C C . LEU A 1 93 ? -12.412 3.217 10.368 1.00 96.56 93 LEU A C 1
ATOM 752 O O . LEU A 1 93 ? -12.210 4.161 11.127 1.00 96.56 93 LEU A O 1
ATOM 756 N N . SER A 1 94 ? -13.159 3.323 9.259 1.00 94.38 94 SER A N 1
ATOM 757 C CA . SER A 1 94 ? -13.564 4.614 8.677 1.00 94.38 94 SER A CA 1
ATOM 758 C C . SER A 1 94 ? -12.353 5.517 8.398 1.00 94.38 94 SER A C 1
ATOM 760 O O . SER A 1 94 ? -12.400 6.730 8.601 1.00 94.38 94 SER A O 1
ATOM 762 N N . LEU A 1 95 ? -11.239 4.903 7.983 1.00 96.25 95 LEU A N 1
ATOM 763 C CA . LEU A 1 95 ? -9.978 5.590 7.725 1.00 96.25 95 LEU A CA 1
ATOM 764 C C . LEU A 1 95 ? -10.113 6.455 6.467 1.00 96.25 95 LEU A C 1
ATOM 766 O O . LEU A 1 95 ? -10.472 5.959 5.402 1.00 96.25 95 LEU A O 1
ATOM 770 N N . VAL A 1 96 ? -9.790 7.741 6.576 1.00 97.12 96 VAL A N 1
ATOM 771 C CA . VAL A 1 96 ? -9.795 8.662 5.433 1.00 97.12 96 VAL A CA 1
ATOM 772 C C . VAL A 1 96 ? -8.390 8.735 4.842 1.00 97.12 96 VAL A C 1
ATOM 774 O O . VAL A 1 96 ? -7.468 9.212 5.505 1.00 97.12 96 VAL A O 1
ATOM 777 N N . ILE A 1 97 ? -8.232 8.275 3.597 1.00 97.88 97 ILE A N 1
ATOM 778 C CA . ILE A 1 97 ? -6.964 8.291 2.860 1.00 97.88 97 ILE A CA 1
ATOM 779 C C . ILE A 1 97 ? -7.101 9.093 1.569 1.00 97.88 97 ILE A C 1
ATOM 781 O O . ILE A 1 97 ? -8.026 8.895 0.781 1.00 97.88 97 ILE A O 1
ATOM 785 N N . GLU A 1 98 ? -6.127 9.959 1.308 1.00 97.88 98 GLU A N 1
ATOM 786 C CA . GLU A 1 98 ? -5.957 10.580 0.000 1.00 97.88 98 GLU A CA 1
ATOM 787 C C . GLU A 1 98 ? -5.100 9.677 -0.894 1.00 97.88 98 GLU A C 1
ATOM 789 O O . GLU A 1 98 ? -3.919 9.441 -0.625 1.00 97.88 98 GLU A O 1
ATOM 794 N N . TRP A 1 99 ? -5.689 9.198 -1.991 1.00 98.06 99 TRP A N 1
ATOM 795 C CA . TRP A 1 99 ? -4.994 8.425 -3.018 1.00 98.06 99 TRP A CA 1
ATOM 796 C C . TRP A 1 99 ? -4.658 9.310 -4.223 1.00 98.06 99 TRP A C 1
ATOM 798 O O . TRP A 1 99 ? -5.556 9.642 -5.003 1.00 98.06 99 TRP A O 1
ATOM 808 N N . PRO A 1 100 ? -3.379 9.671 -4.446 1.00 98.19 100 PRO A N 1
ATOM 809 C CA . PRO A 1 100 ? -2.990 10.368 -5.665 1.00 98.19 100 PRO A CA 1
ATOM 810 C C . PRO A 1 100 ? -3.319 9.527 -6.904 1.00 98.19 100 PRO A C 1
ATOM 812 O O . PRO A 1 100 ? -3.084 8.319 -6.917 1.00 98.19 100 PRO A O 1
ATOM 815 N N . GLN A 1 101 ? -3.773 10.166 -7.985 1.00 96.81 101 GLN A N 1
ATOM 816 C CA . GLN A 1 101 ? -4.196 9.470 -9.209 1.00 96.81 101 GLN A CA 1
ATOM 817 C C . GLN A 1 101 ? -3.123 8.520 -9.771 1.00 96.81 101 GLN A C 1
ATOM 819 O O . GLN A 1 101 ? -3.437 7.421 -10.221 1.00 96.81 101 GLN A O 1
ATOM 824 N N . SER A 1 102 ? -1.847 8.917 -9.714 1.00 96.62 102 SER A N 1
ATOM 825 C CA . SER A 1 102 ? -0.718 8.084 -10.153 1.00 96.62 102 SER A CA 1
ATOM 826 C C . SER A 1 102 ? -0.533 6.824 -9.300 1.00 96.62 102 SER A C 1
ATOM 828 O O . SER A 1 102 ? -0.134 5.782 -9.820 1.00 96.62 102 SER A O 1
ATOM 830 N N . VAL A 1 103 ? -0.856 6.896 -8.007 1.00 98.06 103 VAL A N 1
ATOM 831 C CA . VAL A 1 103 ? -0.832 5.753 -7.091 1.00 98.06 103 VAL A CA 1
ATOM 832 C C . VAL A 1 103 ? -2.026 4.840 -7.348 1.00 98.06 103 VAL A C 1
ATOM 834 O O . VAL A 1 103 ? -1.835 3.630 -7.400 1.00 98.06 103 VAL A O 1
ATOM 837 N N . THR A 1 104 ? -3.220 5.392 -7.583 1.00 97.81 104 THR A N 1
ATOM 838 C CA . THR A 1 104 ? -4.401 4.605 -7.979 1.00 97.81 104 THR A CA 1
ATOM 839 C C . THR A 1 104 ? -4.135 3.838 -9.273 1.00 97.81 104 THR A C 1
ATOM 841 O O . THR A 1 104 ? -4.261 2.620 -9.299 1.00 97.81 104 THR A O 1
ATOM 844 N N . ALA A 1 105 ? -3.626 4.508 -10.311 1.00 97.31 105 ALA A N 1
ATOM 845 C CA . ALA A 1 105 ? -3.260 3.850 -11.566 1.00 97.31 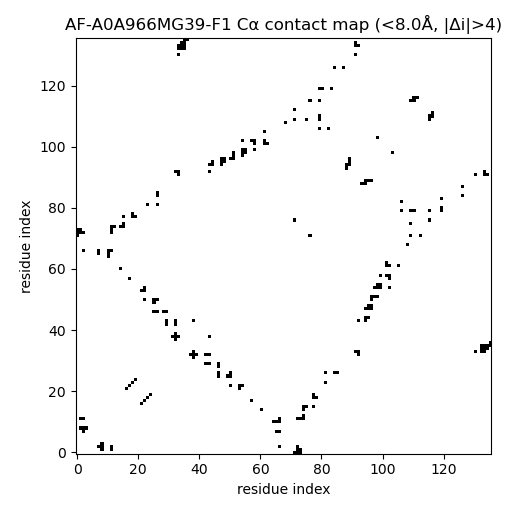105 ALA A CA 1
ATOM 846 C C . ALA A 1 105 ? -2.182 2.766 -11.372 1.00 97.31 105 ALA A C 1
ATOM 848 O O . ALA A 1 105 ? -2.199 1.724 -12.027 1.00 97.31 105 ALA A O 1
ATOM 849 N N . TYR A 1 106 ? -1.233 2.992 -10.459 1.00 97.62 106 TYR A N 1
ATOM 850 C CA . TYR A 1 106 ? -0.227 1.995 -10.102 1.00 97.62 106 TYR A CA 1
ATOM 851 C C . TYR A 1 106 ? -0.828 0.786 -9.372 1.00 97.62 106 TYR A C 1
ATOM 853 O O . TYR A 1 106 ? -0.454 -0.342 -9.690 1.00 97.62 106 TYR A O 1
ATOM 861 N N . HIS A 1 107 ? -1.755 1.005 -8.441 1.00 97.44 107 HIS A N 1
ATOM 862 C CA . HIS A 1 107 ? -2.499 -0.051 -7.759 1.00 97.44 107 HIS A CA 1
ATOM 863 C C . HIS A 1 107 ? -3.287 -0.907 -8.760 1.00 97.44 107 HIS A C 1
ATOM 865 O O . HIS A 1 107 ? -3.096 -2.123 -8.796 1.00 97.44 107 HIS A O 1
ATOM 871 N N . ASP A 1 108 ? -4.062 -0.276 -9.642 1.00 96.81 108 ASP A N 1
ATOM 872 C CA . ASP A 1 108 ? -4.869 -0.970 -10.653 1.00 96.81 108 ASP A CA 1
ATOM 873 C C . ASP A 1 108 ? -3.982 -1.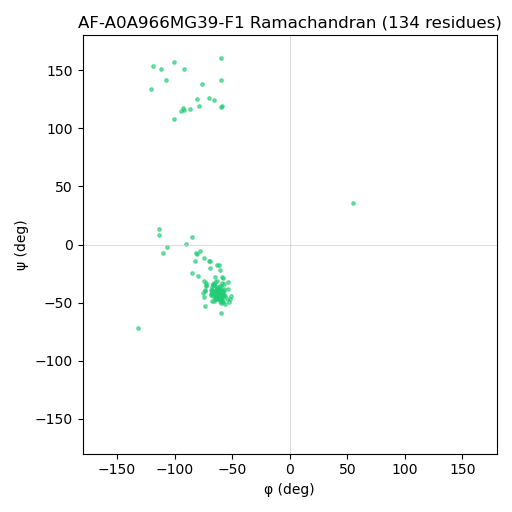778 -11.611 1.00 96.81 108 ASP A C 1
ATOM 875 O O . ASP A 1 108 ? -4.260 -2.937 -11.930 1.00 96.81 108 ASP A O 1
ATOM 879 N N . ARG A 1 109 ? -2.833 -1.210 -12.006 1.00 96.56 109 ARG A N 1
ATOM 880 C CA . ARG A 1 109 ? -1.826 -1.918 -12.804 1.00 96.56 109 ARG A CA 1
ATOM 881 C C . ARG A 1 109 ? -1.300 -3.159 -12.088 1.00 96.56 109 ARG A C 1
ATOM 883 O O . ARG A 1 109 ? -1.206 -4.211 -12.713 1.00 96.56 109 ARG A O 1
ATOM 890 N N . ILE A 1 110 ? -0.933 -3.065 -10.810 1.00 96.38 110 ILE A N 1
ATOM 891 C CA . ILE A 1 110 ? -0.430 -4.222 -10.051 1.00 96.38 110 ILE A CA 1
ATOM 892 C C . ILE A 1 110 ? -1.495 -5.326 -9.965 1.00 96.38 110 ILE A C 1
ATOM 894 O O . ILE A 1 110 ? -1.172 -6.501 -10.127 1.00 96.38 110 ILE A O 1
ATOM 898 N N . GLN A 1 111 ? -2.766 -4.965 -9.784 1.00 95.75 111 GLN A N 1
ATOM 899 C CA . GLN A 1 111 ? -3.867 -5.933 -9.749 1.00 95.75 111 GLN A CA 1
ATOM 900 C C . GLN A 1 111 ? -4.167 -6.583 -11.113 1.00 95.75 111 GLN A C 1
ATOM 902 O O . GLN A 1 111 ? -4.832 -7.618 -11.184 1.00 95.75 111 GLN A O 1
ATOM 907 N N . SER A 1 112 ? -3.653 -6.040 -12.220 1.00 96.50 112 SER A N 1
ATOM 908 C CA . SER A 1 112 ? -3.818 -6.665 -13.541 1.00 96.50 112 SER A CA 1
ATOM 909 C C . SER A 1 112 ? -3.027 -7.975 -13.705 1.00 96.50 112 SER A C 1
ATOM 911 O O . SER A 1 112 ? -3.385 -8.815 -14.536 1.00 96.50 112 SER A O 1
ATOM 913 N N . PHE A 1 113 ? -2.001 -8.213 -12.881 1.00 96.94 113 PHE A N 1
ATOM 914 C CA . PHE A 1 113 ? -1.197 -9.436 -12.930 1.00 96.94 113 PHE A CA 1
ATOM 915 C C . PHE A 1 113 ? -1.900 -10.599 -12.212 1.00 96.94 113 PHE A C 1
ATOM 917 O O . PHE A 1 113 ? -2.215 -10.486 -11.030 1.00 96.94 113 PHE A O 1
ATOM 924 N N . SER A 1 114 ? -2.087 -11.741 -12.895 1.00 96.25 114 SER A N 1
ATOM 925 C CA . SER A 1 114 ? -2.744 -12.927 -12.297 1.00 96.25 114 SER A CA 1
ATOM 926 C C . SER A 1 114 ? -2.118 -13.356 -10.971 1.00 96.25 114 SER A C 1
ATOM 928 O O . SER A 1 114 ? -2.857 -13.407 -9.997 1.00 96.25 114 SER A O 1
ATOM 930 N N . PRO A 1 115 ? -0.779 -13.514 -10.858 1.00 94.69 115 PRO A N 1
ATOM 931 C CA . PRO A 1 115 ? -0.176 -13.960 -9.602 1.00 94.69 115 PRO A CA 1
ATOM 932 C C . PRO A 1 115 ? -0.479 -13.044 -8.412 1.00 94.69 115 PRO A C 1
ATOM 934 O O . PRO A 1 115 ? -0.498 -13.501 -7.278 1.00 94.69 115 PRO A O 1
ATOM 937 N N . VAL A 1 116 ? -0.709 -11.749 -8.657 1.00 96.44 116 VAL A N 1
ATOM 938 C CA . VAL A 1 116 ? -1.085 -10.807 -7.598 1.00 96.44 116 VAL A CA 1
ATOM 939 C C . VAL A 1 116 ? -2.534 -11.011 -7.180 1.00 96.44 116 VAL A C 1
ATOM 941 O O . VAL A 1 116 ? -2.816 -11.023 -5.988 1.00 96.44 116 VAL A O 1
ATOM 944 N N . ARG A 1 117 ? -3.459 -11.161 -8.134 1.00 96.06 117 ARG A N 1
ATOM 945 C CA . ARG A 1 117 ? -4.868 -11.409 -7.802 1.00 96.06 117 ARG A CA 1
ATOM 946 C C . ARG A 1 117 ? -5.045 -12.727 -7.070 1.00 96.06 117 ARG A C 1
ATOM 948 O O . ARG A 1 117 ? -5.729 -12.736 -6.058 1.00 96.06 117 ARG A O 1
ATOM 955 N N . ASP A 1 118 ? -4.396 -13.778 -7.558 1.00 96.06 118 ASP A N 1
ATOM 956 C CA . ASP A 1 118 ? -4.487 -15.122 -6.989 1.00 96.06 118 ASP A CA 1
ATOM 957 C C . ASP A 1 118 ? -3.974 -15.114 -5.534 1.00 96.06 118 ASP A C 1
ATOM 959 O O . ASP A 1 118 ? -4.616 -15.653 -4.632 1.00 96.06 118 ASP A O 1
ATOM 963 N N . GLU A 1 119 ? -2.866 -14.406 -5.277 1.00 95.44 119 GLU A N 1
ATOM 964 C CA . GLU A 1 119 ? -2.340 -14.203 -3.922 1.00 95.44 119 GLU A CA 1
ATOM 965 C C . GLU A 1 119 ? -3.301 -13.387 -3.043 1.00 95.44 119 GLU A C 1
ATOM 967 O O . GLU A 1 119 ? -3.572 -13.760 -1.904 1.00 95.44 119 GLU A O 1
ATOM 972 N N . LEU A 1 120 ? -3.854 -12.280 -3.552 1.00 96.06 120 LEU A N 1
ATOM 973 C CA . LEU A 1 120 ? -4.784 -11.444 -2.786 1.00 96.06 120 LEU A CA 1
ATOM 974 C C . LEU A 1 120 ? -6.108 -12.159 -2.489 1.00 96.06 120 LEU A C 1
ATOM 976 O O . LEU A 1 120 ? -6.676 -11.951 -1.417 1.00 96.06 120 LEU A O 1
ATOM 980 N N . GLU A 1 121 ? -6.587 -13.010 -3.395 1.00 96.50 121 GLU A N 1
ATOM 981 C CA . GLU A 1 121 ? -7.754 -13.865 -3.176 1.00 96.50 121 GLU A CA 1
ATOM 982 C C . GLU A 1 121 ? -7.487 -14.875 -2.057 1.00 96.50 121 GLU A C 1
ATOM 984 O O . GLU A 1 121 ? -8.302 -15.004 -1.142 1.00 96.50 121 GLU A O 1
ATOM 989 N N . HIS A 1 122 ? -6.316 -15.519 -2.067 1.00 94.75 122 HIS A N 1
ATOM 990 C CA . HIS A 1 122 ? -5.894 -16.414 -0.992 1.00 94.75 122 HIS A CA 1
ATOM 991 C C . HIS A 1 122 ? -5.729 -15.687 0.353 1.00 94.75 122 HIS A C 1
ATOM 993 O O . HIS A 1 122 ? -6.066 -16.230 1.405 1.00 94.75 122 HIS A O 1
ATOM 999 N N . TYR A 1 123 ? -5.235 -14.447 0.328 1.00 93.06 123 TYR A N 1
ATOM 1000 C CA . TYR A 1 123 ? -4.949 -13.661 1.527 1.00 93.06 123 TYR A CA 1
ATOM 1001 C C . TYR A 1 123 ? -6.203 -13.011 2.144 1.00 93.06 123 TYR A C 1
ATOM 1003 O O . TYR A 1 123 ? -6.264 -12.775 3.355 1.00 93.06 123 TYR A O 1
ATOM 1011 N N . LYS A 1 124 ? -7.236 -12.741 1.334 1.00 94.75 124 LYS A N 1
ATOM 1012 C CA . LYS A 1 124 ? -8.465 -12.044 1.750 1.00 94.75 124 LYS A CA 1
ATOM 1013 C C . LYS A 1 124 ? -9.173 -12.673 2.962 1.00 94.75 124 LYS A C 1
ATOM 1015 O O . LYS A 1 124 ? -9.487 -11.912 3.878 1.00 94.75 124 LYS A O 1
ATOM 1020 N N . PRO A 1 125 ? -9.394 -14.001 3.048 1.00 97.19 125 PRO A N 1
ATOM 1021 C CA . PRO A 1 125 ? -10.032 -14.613 4.213 1.00 97.19 125 PRO A CA 1
ATOM 1022 C C . PRO A 1 125 ? -9.304 -14.324 5.530 1.00 97.19 125 PRO A C 1
ATOM 1024 O O . PRO A 1 125 ? -9.951 -14.071 6.541 1.00 97.19 125 PRO A O 1
ATOM 1027 N N . ALA A 1 126 ? -7.967 -14.305 5.524 1.00 96.31 126 ALA A N 1
ATOM 1028 C CA . ALA A 1 126 ? -7.182 -14.006 6.720 1.00 96.31 126 ALA A CA 1
ATOM 1029 C C . ALA A 1 126 ? -7.333 -12.539 7.157 1.00 96.31 126 ALA A C 1
ATOM 1031 O O . ALA A 1 126 ? -7.441 -12.261 8.353 1.00 96.31 126 ALA A O 1
ATOM 1032 N N . MET A 1 127 ? -7.384 -11.604 6.198 1.00 96.50 127 MET A N 1
ATOM 1033 C CA . MET A 1 127 ? -7.661 -10.192 6.489 1.00 96.50 127 MET A CA 1
ATOM 1034 C C . MET A 1 127 ? -9.062 -10.007 7.071 1.00 96.50 127 MET A C 1
ATOM 1036 O O . MET A 1 127 ? -9.222 -9.329 8.084 1.00 96.50 127 MET A O 1
ATOM 1040 N N . ASP A 1 128 ? -10.066 -10.629 6.452 1.00 96.44 128 ASP A N 1
ATOM 1041 C CA . ASP A 1 128 ? -11.458 -10.529 6.892 1.00 96.44 128 ASP A CA 1
ATOM 1042 C C . ASP A 1 128 ? -11.651 -11.124 8.290 1.00 96.44 128 ASP A C 1
ATOM 1044 O O . ASP A 1 128 ? -12.286 -10.499 9.137 1.00 96.44 128 ASP A O 1
ATOM 1048 N N . GLU A 1 129 ? -11.050 -12.286 8.563 1.00 97.56 129 GLU A N 1
ATOM 1049 C CA . GLU A 1 129 ? -11.076 -12.903 9.890 1.00 97.56 129 GLU A CA 1
ATOM 1050 C C . GLU A 1 129 ? -10.456 -11.984 10.945 1.00 97.56 129 GLU A C 1
ATOM 1052 O O . GLU A 1 129 ? -11.039 -11.756 12.006 1.00 97.56 129 GLU A O 1
ATOM 1057 N N . TYR A 1 130 ? -9.290 -11.407 10.646 1.00 97.25 130 TYR A N 1
ATOM 1058 C CA . TYR A 1 130 ? -8.615 -10.493 11.560 1.00 97.25 130 TYR A CA 1
ATOM 1059 C C . TYR A 1 130 ? -9.449 -9.234 11.848 1.00 97.25 130 TYR A C 1
ATOM 1061 O O . TYR A 1 130 ? -9.506 -8.779 12.995 1.00 97.25 130 TYR A O 1
ATOM 1069 N N . LEU A 1 131 ? -10.129 -8.699 10.830 1.00 97.44 131 LEU A N 1
ATOM 1070 C CA . LEU A 1 131 ? -10.936 -7.482 10.917 1.00 97.44 131 LEU A CA 1
ATOM 1071 C C . LEU A 1 131 ? -12.301 -7.671 11.568 1.00 97.44 131 LEU A C 1
ATOM 1073 O O . LEU A 1 131 ? -12.949 -6.672 11.862 1.00 97.44 131 LEU A O 1
ATOM 1077 N N . LYS A 1 132 ? -12.725 -8.895 11.900 1.00 97.25 132 LYS A N 1
ATOM 1078 C CA . LYS A 1 132 ? -13.910 -9.093 12.756 1.00 97.25 132 LYS A CA 1
ATOM 1079 C C . LYS A 1 132 ? -13.811 -8.314 14.069 1.00 97.25 132 LYS A C 1
ATOM 1081 O O . LYS A 1 132 ? -14.808 -7.793 14.544 1.00 97.25 132 LYS A O 1
ATOM 1086 N N . LYS A 1 133 ? -12.592 -8.149 14.595 1.00 96.56 133 LYS A N 1
ATOM 1087 C CA . LYS A 1 133 ? -12.292 -7.338 15.789 1.00 96.56 133 LYS A CA 1
ATOM 1088 C C . LYS A 1 133 ? -12.645 -5.854 15.629 1.00 96.56 133 LYS A C 1
ATOM 1090 O O . LYS A 1 133 ? -12.688 -5.138 16.624 1.00 96.56 133 LYS A O 1
ATOM 1095 N N . ALA A 1 134 ? -12.832 -5.383 14.396 1.00 96.38 134 ALA A N 1
ATOM 1096 C CA . ALA A 1 134 ? -13.117 -3.990 14.083 1.00 96.38 134 ALA A CA 1
ATOM 1097 C C . ALA A 1 134 ? -14.578 -3.586 14.246 1.00 96.38 134 ALA A C 1
ATOM 1099 O O . ALA A 1 134 ? -14.873 -2.390 14.161 1.00 96.38 134 ALA A O 1
ATOM 1100 N N . TYR A 1 135 ? -15.454 -4.549 14.507 1.00 94.75 135 TYR A N 1
ATOM 1101 C CA . TYR A 1 135 ? -16.885 -4.340 14.644 1.00 94.75 135 TYR A CA 1
ATOM 1102 C C . TYR A 1 135 ? -17.351 -4.734 16.059 1.00 94.75 135 TYR A C 1
ATOM 1104 O O . TYR A 1 135 ? -16.669 -5.541 16.698 1.00 94.75 135 TYR A O 1
ATOM 1112 N N . PRO A 1 136 ? -18.452 -4.138 16.558 1.00 89.00 136 PRO A N 1
ATOM 1113 C CA . PRO A 1 136 ? -19.082 -4.520 17.825 1.00 89.00 136 PRO A CA 1
ATOM 1114 C C . PRO A 1 136 ? -19.609 -5.958 17.844 1.00 89.00 136 PRO A C 1
ATOM 1116 O O . PRO A 1 136 ? -20.004 -6.459 16.765 1.00 89.00 136 PRO A O 1
#

Nearest PDB structures (foldseek):
  2x64-assembly2_A  TM=7.449E-01  e=5.384E-02  Xylella fastidiosa 9a5c
  6nxv-assembly4_D  TM=7.481E-01  e=6.264E-02  Xanthomonas citri pv. citri str. 306
  6nv6-assembly2_B  TM=7.341E-01  e=6.929E-02  Xanthomonas citri pv. citri str. 306
  3lxt-assembly1_A  TM=6.564E-01  e=1.634E-01  Pseudomonas protegens Pf-5